Protein AF-A0A2M7SPW4-F1 (afdb_monomer)

Secondary structure (DSSP, 8-state):
-PPPP-EETTEE---BTTTB-HHHHHHHHHHHHHHHHHTT-TT--------SSTTHHHHHHHHHHHHHHTT--

pLDDT: mean 96.11, std 5.97, range [58.5, 98.81]

Foldseek 3Di:
DQDDFDADPPGTDDDPPPNPDLVNLLVSLLVVLVVCVVVVCAQEEDDFDFDDPPCRVVSSVSSVVSNVVSRHD

Nearest PDB structures (foldseek):
  4fym-assembly1_B  TM=4.726E-01  e=6.381E-01  Plasmodium falciparum
  4fym-assembly1_A  TM=4.615E-01  e=1.079E+00  Plasmodium falciparum
  7ce3-assembly1_D  TM=4.685E-01  e=1.079E+00  Homo sapiens
  6m3s-assembly1_B  TM=4.663E-01  e=1.599E+00  Xanthomonas campestris
  8grd-assembly1_B  TM=5.630E-01  e=4.878E+00  Homo sapiens

Sequence (73 aa):
MATAIHFGTDGWRGVIAEDYTFDSVRRCAQGFASYLLEKGNKGEWVVVGHDKRFSSEHFAAAVAEVLAANGLR

Radius of gyration: 12.42 Å; Cα contacts (8 Å, |Δi|>4): 63; chains: 1; bounding box: 27×25×32 Å

Mean predicted aligned error: 2.53 Å

Solvent-accessible surface area (backbone atoms only — not comparable to full-atom values): 4470 Å² total; per-residue (Å²): 130,82,84,85,86,66,72,54,96,90,46,70,82,64,51,78,77,75,65,39,35,74,67,50,47,37,53,50,30,46,53,51,42,52,53,40,48,76,72,65,47,68,63,38,80,64,90,82,79,70,68,90,57,88,64,27,66,58,53,40,49,48,30,50,52,44,30,46,76,70,46,34,70

Structure (mmCIF, N/CA/C/O backbone):
data_AF-A0A2M7SPW4-F1
#
_entry.id   AF-A0A2M7SPW4-F1
#
loop_
_atom_site.group_PDB
_atom_site.id
_atom_site.type_symbol
_atom_site.label_atom_id
_atom_site.label_alt_id
_atom_site.label_comp_id
_atom_site.label_asym_id
_atom_site.label_entity_id
_atom_site.label_seq_id
_atom_site.pdbx_PDB_ins_code
_atom_site.Cartn_x
_atom_site.Cartn_y
_atom_site.Cartn_z
_atom_site.occupancy
_atom_site.B_iso_or_equiv
_atom_site.auth_seq_id
_atom_site.auth_comp_id
_atom_site.auth_asym_id
_atom_site.auth_atom_id
_atom_site.pdbx_PDB_model_num
ATOM 1 N N . MET A 1 1 ? 12.867 -17.170 0.489 1.00 58.50 1 MET A N 1
ATOM 2 C CA . MET A 1 1 ? 12.646 -16.256 1.631 1.00 58.50 1 MET A CA 1
ATOM 3 C C . MET A 1 1 ? 11.917 -15.034 1.111 1.00 58.50 1 MET A C 1
ATOM 5 O O . MET A 1 1 ? 12.163 -14.673 -0.032 1.00 58.50 1 MET A O 1
ATOM 9 N N . ALA A 1 2 ? 11.008 -14.447 1.888 1.00 70.94 2 ALA A N 1
ATOM 10 C CA . ALA A 1 2 ? 10.306 -13.243 1.454 1.00 70.94 2 ALA A CA 1
ATOM 11 C C . ALA A 1 2 ? 11.289 -12.065 1.352 1.00 70.94 2 ALA A C 1
ATOM 13 O O . ALA A 1 2 ? 12.141 -11.911 2.228 1.00 70.94 2 ALA A O 1
ATOM 14 N N . THR A 1 3 ? 11.173 -11.244 0.305 1.00 80.12 3 THR A N 1
ATOM 15 C CA . THR A 1 3 ? 12.008 -10.047 0.129 1.00 80.12 3 THR A CA 1
ATOM 16 C C . THR A 1 3 ? 11.840 -9.114 1.329 1.00 80.12 3 THR A C 1
ATOM 18 O O . THR A 1 3 ? 10.717 -8.910 1.821 1.00 80.12 3 THR A O 1
ATOM 21 N N . ALA A 1 4 ? 12.958 -8.593 1.836 1.00 90.19 4 ALA A N 1
ATOM 22 C CA . ALA A 1 4 ? 12.967 -7.646 2.942 1.00 90.19 4 ALA A CA 1
ATOM 23 C C . ALA A 1 4 ? 12.402 -6.295 2.480 1.00 90.19 4 ALA A C 1
ATOM 25 O O . ALA A 1 4 ? 12.785 -5.779 1.434 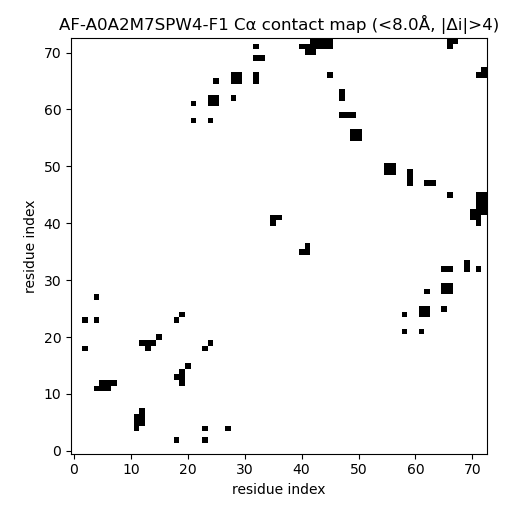1.00 90.19 4 ALA A O 1
ATOM 26 N N . ILE A 1 5 ? 11.474 -5.737 3.258 1.00 94.94 5 ILE A N 1
ATOM 27 C CA . ILE A 1 5 ? 10.852 -4.437 2.988 1.00 94.94 5 ILE A CA 1
ATOM 28 C C . ILE A 1 5 ? 11.559 -3.402 3.859 1.00 94.94 5 ILE A C 1
ATOM 30 O O . ILE A 1 5 ? 11.560 -3.522 5.085 1.00 94.94 5 ILE A O 1
ATOM 34 N N . HIS A 1 6 ? 12.140 -2.384 3.229 1.00 94.94 6 HIS A N 1
ATOM 35 C CA . HIS A 1 6 ? 12.869 -1.318 3.911 1.00 94.94 6 HIS A CA 1
ATOM 36 C C . HIS A 1 6 ? 12.176 0.027 3.692 1.00 94.94 6 HIS A C 1
ATOM 38 O O . HIS A 1 6 ? 12.144 0.553 2.581 1.00 94.94 6 HIS A O 1
ATOM 44 N N . PHE A 1 7 ? 11.623 0.591 4.765 1.00 96.19 7 PHE A N 1
ATOM 45 C CA . PHE A 1 7 ? 11.024 1.922 4.742 1.00 96.19 7 PHE A CA 1
ATOM 46 C C . PHE A 1 7 ? 12.116 2.991 4.850 1.00 96.19 7 PHE A C 1
ATOM 48 O O . PHE A 1 7 ? 12.897 2.993 5.801 1.00 96.19 7 PHE A O 1
ATOM 55 N N . GLY A 1 8 ? 12.170 3.889 3.868 1.00 96.00 8 GLY A N 1
ATOM 56 C CA . GLY A 1 8 ? 12.935 5.130 3.944 1.00 96.00 8 GLY A CA 1
ATOM 57 C C . GLY A 1 8 ? 12.110 6.254 4.575 1.00 96.00 8 GLY A C 1
ATOM 58 O O . GLY A 1 8 ? 11.050 6.019 5.153 1.00 96.00 8 GLY A O 1
ATOM 59 N N . THR A 1 9 ? 12.578 7.493 4.426 1.00 95.94 9 THR A N 1
ATOM 60 C CA . THR A 1 9 ? 11.934 8.679 5.018 1.00 95.94 9 THR A CA 1
ATOM 61 C C . THR A 1 9 ? 10.485 8.873 4.560 1.00 95.94 9 THR A C 1
ATOM 63 O O . THR A 1 9 ? 9.634 9.204 5.378 1.00 95.94 9 THR A O 1
ATOM 66 N N . ASP A 1 10 ? 10.191 8.600 3.282 1.00 94.62 10 ASP A N 1
ATOM 67 C CA . ASP A 1 10 ? 8.864 8.813 2.673 1.00 94.62 10 ASP A CA 1
ATOM 68 C C . ASP A 1 10 ? 8.185 7.495 2.279 1.00 94.62 10 ASP A C 1
ATOM 70 O O . ASP A 1 10 ? 7.580 7.372 1.212 1.00 94.62 10 ASP A O 1
ATOM 74 N N . GLY A 1 11 ? 8.337 6.470 3.111 1.00 96.06 11 GLY A N 1
ATOM 75 C CA . GLY A 1 11 ? 7.744 5.166 2.856 1.00 96.06 11 GLY A CA 1
ATOM 76 C C . GLY A 1 11 ? 8.697 4.182 2.183 1.00 96.06 11 GLY A C 1
ATOM 77 O O . GLY A 1 11 ? 9.920 4.321 2.217 1.00 96.06 11 GLY A O 1
ATOM 78 N N . TRP A 1 12 ? 8.122 3.146 1.582 1.00 96.81 12 TRP A N 1
ATOM 79 C CA . TRP A 1 12 ? 8.859 2.093 0.891 1.00 96.81 12 TRP A CA 1
ATOM 80 C C . TRP A 1 12 ? 8.811 2.290 -0.629 1.00 96.81 12 TRP A C 1
ATO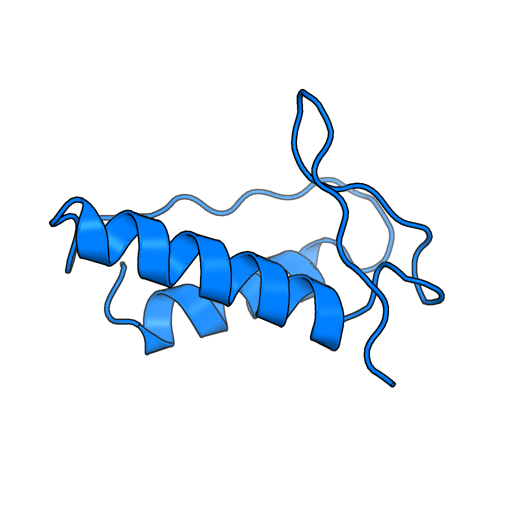M 82 O O . TRP A 1 12 ? 7.790 2.692 -1.190 1.00 96.81 12 TRP A O 1
ATOM 92 N N . ARG A 1 13 ? 9.933 2.011 -1.297 1.00 95.88 13 ARG A N 1
ATOM 93 C CA . ARG A 1 13 ? 10.101 2.095 -2.753 1.00 95.88 13 ARG A CA 1
ATOM 94 C C . ARG A 1 13 ? 10.694 0.783 -3.257 1.00 95.88 13 ARG A C 1
ATOM 96 O O . ARG A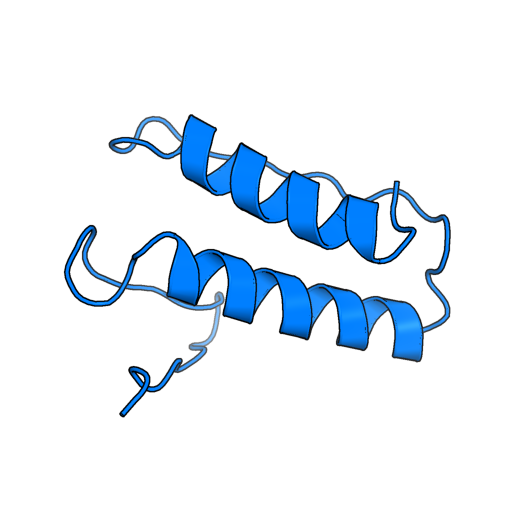 1 13 ? 11.499 0.179 -2.556 1.00 95.88 13 ARG A O 1
ATOM 103 N N . GLY A 1 14 ? 10.316 0.402 -4.471 1.00 93.94 14 GLY A N 1
ATOM 104 C CA . GLY A 1 14 ? 10.837 -0.770 -5.163 1.00 93.94 14 GLY A CA 1
ATOM 105 C C . GLY A 1 14 ? 10.640 -0.664 -6.676 1.00 93.94 14 GLY A C 1
ATOM 106 O O . GLY A 1 14 ? 9.942 0.227 -7.170 1.00 93.94 14 GLY A O 1
ATOM 107 N N . VAL A 1 15 ? 11.267 -1.576 -7.402 1.00 95.50 15 VAL A N 1
ATOM 108 C CA . VAL A 1 15 ? 11.129 -1.823 -8.831 1.00 95.50 15 VAL A CA 1
ATOM 109 C C . VAL A 1 15 ? 9.953 -2.774 -9.066 1.00 95.50 15 VAL A C 1
ATOM 111 O O . VAL A 1 15 ? 9.849 -3.850 -8.473 1.00 95.50 15 VAL A O 1
ATOM 114 N N . ILE A 1 16 ? 9.039 -2.369 -9.951 1.00 96.00 16 ILE A N 1
ATOM 115 C CA . ILE A 1 16 ? 7.856 -3.167 -10.297 1.00 96.00 16 ILE A CA 1
ATOM 116 C C . ILE A 1 16 ? 8.284 -4.543 -10.815 1.00 96.00 16 ILE A C 1
ATOM 118 O O . ILE A 1 16 ? 9.140 -4.637 -11.690 1.00 96.00 16 ILE A O 1
ATOM 122 N N . ALA A 1 17 ? 7.629 -5.583 -10.291 1.00 93.12 17 ALA A N 1
ATOM 123 C CA . ALA A 1 17 ? 7.858 -7.001 -10.586 1.00 93.12 17 ALA A CA 1
ATOM 124 C C . ALA A 1 17 ? 9.175 -7.606 -10.061 1.00 93.12 17 ALA A C 1
ATOM 126 O O . ALA A 1 17 ? 9.357 -8.815 -10.191 1.00 93.12 17 ALA A O 1
ATOM 127 N N . GLU A 1 18 ? 10.040 -6.821 -9.417 1.00 93.75 18 GLU A N 1
ATOM 128 C CA . GLU A 1 18 ? 11.212 -7.331 -8.699 1.00 93.75 18 GLU A CA 1
ATOM 129 C C . GLU A 1 18 ? 10.913 -7.410 -7.197 1.00 93.75 18 GLU A C 1
ATOM 131 O O . GLU A 1 18 ? 10.602 -8.478 -6.669 1.00 93.75 18 GLU A O 1
ATOM 136 N N . ASP A 1 19 ? 10.928 -6.270 -6.514 1.00 93.69 19 AS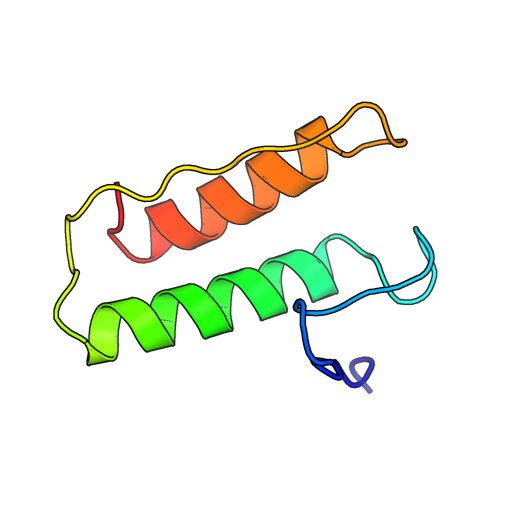P A N 1
ATOM 137 C CA . ASP A 1 19 ? 10.586 -6.144 -5.099 1.00 93.69 19 ASP A CA 1
ATOM 138 C C . ASP A 1 19 ? 9.253 -5.414 -4.892 1.00 93.69 19 ASP A C 1
ATOM 140 O O . ASP A 1 19 ? 8.595 -5.664 -3.886 1.00 93.69 19 ASP A O 1
ATOM 144 N N . TYR A 1 20 ? 8.789 -4.604 -5.852 1.00 95.94 20 TYR A N 1
ATOM 145 C CA . TYR A 1 20 ? 7.445 -4.023 -5.858 1.00 95.94 20 TYR A CA 1
ATOM 146 C C . TYR A 1 20 ? 6.447 -4.955 -6.557 1.00 95.94 20 TYR A C 1
ATOM 148 O O . TYR A 1 20 ? 6.121 -4.831 -7.742 1.00 95.94 20 TYR A O 1
ATOM 156 N N . THR A 1 21 ? 5.973 -5.934 -5.794 1.00 96.50 21 THR A N 1
ATOM 157 C CA . THR A 1 21 ? 5.001 -6.961 -6.198 1.00 96.50 21 THR A CA 1
ATOM 158 C C . THR A 1 21 ? 3.687 -6.827 -5.421 1.00 96.50 21 THR A C 1
ATOM 160 O O . THR A 1 21 ? 3.623 -6.162 -4.384 1.00 96.50 21 THR A O 1
ATOM 163 N N . PHE A 1 22 ? 2.629 -7.509 -5.871 1.00 97.38 22 PHE A N 1
ATOM 164 C CA . PHE A 1 22 ? 1.368 -7.563 -5.121 1.00 97.38 22 PHE A CA 1
ATOM 165 C C . PHE A 1 22 ? 1.542 -8.147 -3.713 1.00 97.38 22 PHE A C 1
ATOM 167 O O . PHE A 1 22 ? 0.912 -7.660 -2.779 1.00 97.38 22 PHE A O 1
ATOM 174 N N . ASP A 1 23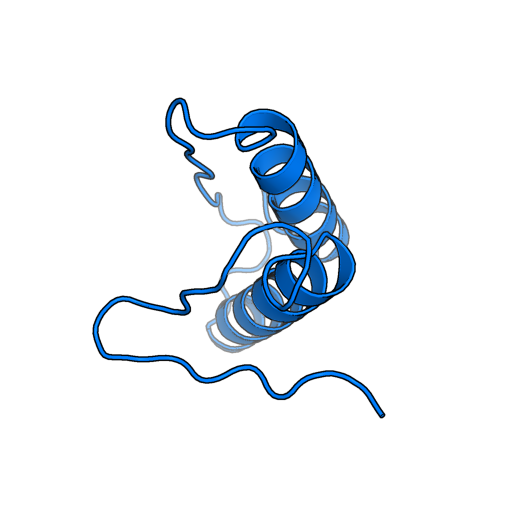 ? 2.404 -9.154 -3.542 1.00 97.06 23 ASP A N 1
ATOM 175 C CA . ASP A 1 23 ? 2.681 -9.752 -2.229 1.00 97.06 23 ASP A CA 1
ATOM 176 C C . ASP A 1 23 ? 3.303 -8.729 -1.271 1.00 97.06 23 ASP A C 1
ATOM 178 O O . ASP A 1 23 ? 2.787 -8.474 -0.184 1.00 97.06 23 ASP A O 1
ATOM 182 N N . SER A 1 24 ? 4.366 -8.058 -1.708 1.00 97.06 24 SER A N 1
ATOM 183 C CA . SER A 1 24 ? 5.040 -7.030 -0.912 1.00 97.06 24 SER A CA 1
ATOM 184 C C . SER A 1 24 ? 4.144 -5.826 -0.614 1.00 97.06 24 SER A C 1
ATOM 186 O O . SER A 1 24 ? 4.155 -5.328 0.509 1.00 97.06 24 SER A O 1
ATOM 188 N N . VAL A 1 25 ? 3.313 -5.390 -1.571 1.00 97.81 25 VAL A N 1
ATOM 189 C CA . VAL A 1 25 ? 2.348 -4.299 -1.359 1.00 97.81 25 VAL A CA 1
ATOM 190 C C . VAL A 1 25 ? 1.313 -4.694 -0.305 1.00 97.81 25 VAL A C 1
ATOM 192 O O . VAL A 1 25 ? 1.044 -3.910 0.605 1.00 97.81 25 VAL A O 1
ATOM 195 N N . ARG A 1 26 ? 0.787 -5.925 -0.356 1.00 98.44 26 ARG A N 1
ATOM 196 C CA . ARG A 1 26 ? -0.141 -6.434 0.665 1.00 98.44 26 ARG A CA 1
ATOM 197 C C . ARG A 1 26 ? 0.520 -6.572 2.033 1.00 98.44 26 ARG A C 1
ATOM 199 O O . ARG A 1 26 ? -0.100 -6.228 3.033 1.00 98.44 26 ARG A O 1
ATOM 206 N N . ARG A 1 27 ? 1.785 -6.999 2.098 1.00 97.94 27 ARG A N 1
ATOM 207 C CA . ARG A 1 27 ? 2.563 -7.047 3.352 1.00 97.94 27 ARG A CA 1
ATOM 208 C C . ARG A 1 27 ? 2.755 -5.653 3.957 1.00 97.94 27 ARG A C 1
ATOM 210 O O . ARG A 1 27 ? 2.557 -5.490 5.159 1.00 97.94 27 ARG A O 1
ATOM 217 N N . CYS A 1 28 ? 3.071 -4.649 3.138 1.00 97.88 28 CYS A N 1
ATOM 218 C CA . CYS A 1 28 ? 3.124 -3.249 3.568 1.00 97.88 28 CYS A CA 1
ATOM 219 C C . CYS A 1 28 ? 1.766 -2.765 4.093 1.00 97.88 28 CYS A C 1
ATOM 221 O O . CYS A 1 28 ? 1.695 -2.212 5.190 1.00 97.88 28 CYS A O 1
ATOM 223 N N . ALA A 1 29 ? 0.689 -3.014 3.342 1.00 98.50 29 ALA A N 1
ATOM 224 C CA . ALA A 1 29 ? -0.667 -2.638 3.734 1.00 98.50 29 ALA A CA 1
ATOM 225 C C . ALA A 1 29 ? -1.094 -3.310 5.044 1.00 98.50 29 ALA A C 1
ATOM 227 O O . ALA A 1 29 ? -1.681 -2.655 5.898 1.00 98.50 29 ALA A O 1
ATOM 228 N N . GLN A 1 30 ? -0.743 -4.583 5.243 1.00 98.62 30 GLN A N 1
ATOM 229 C CA . GLN A 1 30 ? -1.047 -5.306 6.474 1.00 98.62 30 GLN A CA 1
ATOM 230 C C . GLN A 1 30 ? -0.303 -4.711 7.672 1.00 98.62 30 GLN A C 1
ATOM 232 O O . GLN A 1 30 ? -0.899 -4.548 8.733 1.00 98.62 30 GLN A O 1
ATOM 237 N N . GLY A 1 31 ? 0.973 -4.348 7.511 1.00 98.12 31 GLY A N 1
ATOM 238 C CA . GLY A 1 31 ? 1.727 -3.656 8.559 1.00 98.12 31 GLY A CA 1
ATOM 239 C C . GLY A 1 31 ?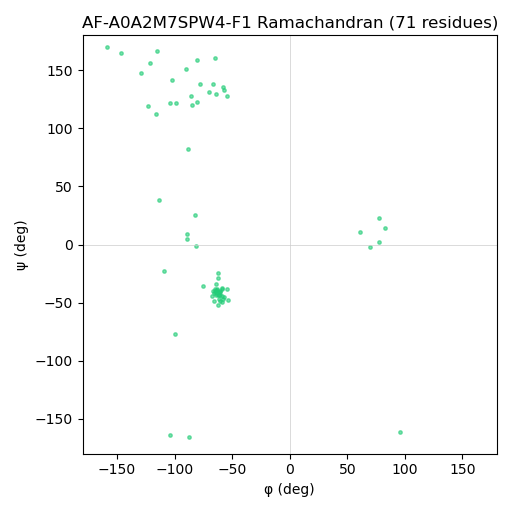 1.094 -2.314 8.935 1.00 98.12 31 GLY A C 1
ATOM 240 O O . GLY A 1 31 ? 0.933 -2.016 10.117 1.00 98.12 31 GLY A O 1
ATOM 241 N N . PHE A 1 32 ? 0.668 -1.533 7.938 1.00 98.19 32 PHE A N 1
ATOM 242 C CA . PHE A 1 32 ? -0.021 -0.264 8.174 1.00 98.19 32 PHE A CA 1
ATOM 243 C C . PHE A 1 32 ? -1.401 -0.453 8.822 1.00 98.19 32 PHE A C 1
ATOM 245 O O . PHE A 1 32 ? -1.745 0.281 9.744 1.00 98.19 32 PHE A O 1
ATOM 252 N N . ALA A 1 33 ? -2.160 -1.471 8.405 1.00 98.69 33 ALA A N 1
ATOM 253 C CA . ALA A 1 33 ? -3.434 -1.823 9.021 1.00 98.69 33 ALA A CA 1
ATOM 254 C C . ALA A 1 33 ? -3.253 -2.158 10.507 1.00 98.69 33 ALA A C 1
ATOM 256 O O . ALA A 1 33 ? -3.930 -1.576 11.350 1.00 98.69 33 ALA A O 1
ATOM 257 N N . SER A 1 34 ? -2.292 -3.028 10.838 1.00 98.69 34 SER A N 1
ATOM 258 C CA . SER A 1 34 ? -1.971 -3.371 12.227 1.00 98.69 34 SER A CA 1
ATOM 259 C C . SER A 1 34 ? -1.599 -2.133 13.043 1.00 98.69 34 SER A C 1
ATOM 261 O O . SER A 1 34 ? -2.139 -1.939 14.128 1.00 98.69 34 SER A O 1
ATOM 263 N N . TYR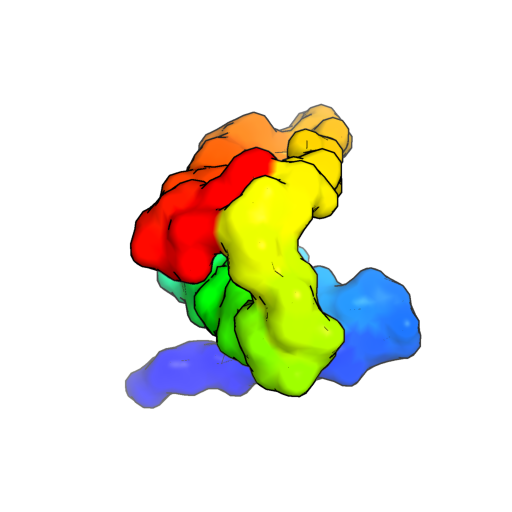 A 1 35 ? -0.761 -1.249 12.491 1.00 98.31 35 TYR A N 1
ATOM 264 C CA . TYR A 1 35 ? -0.401 0.015 13.136 1.00 98.31 35 TYR A CA 1
ATOM 265 C C . TYR A 1 35 ? -1.627 0.894 13.435 1.00 98.31 35 TYR A C 1
ATOM 267 O O . TYR A 1 35 ? -1.770 1.392 14.549 1.00 98.31 35 TYR A O 1
ATOM 275 N N . LEU A 1 36 ? -2.538 1.072 12.474 1.00 98.50 36 LEU A N 1
ATOM 276 C CA . LEU A 1 36 ? -3.758 1.861 12.680 1.00 98.50 36 LEU A CA 1
ATOM 277 C C . LEU A 1 36 ? -4.678 1.237 13.737 1.00 98.50 36 LEU A C 1
ATOM 279 O O . LEU A 1 36 ? -5.248 1.949 14.567 1.00 98.50 36 LEU A O 1
ATOM 283 N N . LEU A 1 37 ? -4.806 -0.090 13.750 1.00 98.31 37 LEU A N 1
ATOM 284 C CA . LEU A 1 37 ? -5.594 -0.789 14.764 1.00 98.31 37 LEU A CA 1
ATOM 285 C C . LEU A 1 37 ? -4.987 -0.633 16.165 1.00 98.31 37 LEU A C 1
ATOM 287 O O . LEU A 1 37 ? -5.727 -0.384 17.115 1.00 98.31 37 LEU A O 1
ATOM 291 N N . GLU A 1 38 ? -3.659 -0.695 16.300 1.00 98.50 38 GLU A N 1
ATOM 292 C CA . GLU A 1 38 ? -2.949 -0.419 17.560 1.00 98.50 38 GLU A CA 1
ATOM 293 C C . GLU A 1 38 ? -3.157 1.021 18.050 1.00 98.50 38 GLU A C 1
ATOM 295 O O . GLU A 1 38 ? -3.152 1.281 19.254 1.00 98.50 38 GLU A O 1
ATOM 300 N N . LYS A 1 39 ? -3.376 1.966 17.130 1.00 98.31 39 LYS A N 1
ATOM 301 C CA . LYS A 1 39 ? -3.732 3.357 17.446 1.00 98.31 39 LYS A CA 1
ATOM 302 C C . LYS A 1 39 ? -5.217 3.569 17.746 1.00 98.31 39 LYS A C 1
ATOM 304 O O . LYS A 1 39 ? -5.600 4.679 18.106 1.00 98.31 39 LYS A O 1
ATOM 309 N N . GLY A 1 40 ? -6.038 2.522 17.668 1.00 97.69 40 GLY A N 1
ATOM 310 C CA . GLY A 1 40 ? -7.466 2.587 17.970 1.00 97.69 40 GLY A CA 1
ATOM 311 C C . GLY A 1 40 ? -8.331 3.090 16.814 1.00 97.69 40 GLY A C 1
ATOM 312 O O . GLY A 1 40 ? -9.498 3.395 17.031 1.00 97.69 40 GLY A O 1
ATOM 313 N N . ASN A 1 41 ? -7.813 3.142 15.583 1.00 97.88 41 ASN A N 1
ATOM 314 C CA . ASN A 1 41 ? -8.535 3.641 14.403 1.00 97.88 41 ASN A CA 1
ATOM 315 C C . ASN A 1 41 ? -9.473 2.602 13.758 1.00 97.88 41 ASN A C 1
ATOM 317 O O . ASN A 1 41 ? -9.742 2.652 12.559 1.00 97.88 41 ASN A O 1
ATOM 321 N N . LYS A 1 42 ? -9.965 1.619 14.515 1.00 95.81 42 LYS A N 1
ATOM 322 C CA . LYS A 1 42 ? -10.850 0.587 13.961 1.00 95.81 42 LYS A CA 1
ATOM 323 C C . LYS A 1 42 ? -12.158 1.215 13.465 1.00 95.81 42 LYS A C 1
ATOM 325 O O . LYS A 1 42 ? -12.823 1.916 14.217 1.00 95.81 42 LYS A O 1
ATOM 330 N N . GLY A 1 43 ? -12.556 0.903 12.230 1.00 95.06 43 GLY A N 1
ATOM 331 C CA . GLY A 1 43 ? -13.762 1.454 11.607 1.00 95.06 43 GLY A CA 1
ATOM 332 C C . GLY A 1 43 ? -13.623 2.890 11.088 1.00 95.06 43 GLY A C 1
ATOM 333 O O . GLY A 1 43 ? -14.606 3.423 10.577 1.00 95.06 43 GLY A O 1
ATOM 334 N N . GLU A 1 44 ? -12.440 3.500 11.188 1.00 97.31 44 GLU A N 1
ATOM 335 C CA . GLU A 1 44 ? -12.146 4.801 10.584 1.00 97.31 44 GLU A CA 1
ATOM 336 C C . GLU A 1 44 ? -11.825 4.673 9.094 1.00 97.31 44 GLU A C 1
ATOM 338 O O . GLU A 1 44 ? -11.446 3.602 8.613 1.00 97.31 44 GLU A O 1
ATOM 343 N N . TRP A 1 45 ? -11.974 5.786 8.373 1.00 97.69 45 TRP A N 1
ATOM 344 C CA . TRP A 1 45 ? -11.700 5.858 6.941 1.00 97.69 45 TRP A CA 1
ATOM 345 C C . TRP A 1 45 ? -10.202 5.952 6.634 1.00 97.69 45 TRP A C 1
ATOM 347 O O . TRP A 1 45 ? -9.482 6.740 7.250 1.00 97.69 45 TRP A O 1
ATOM 357 N N . VAL A 1 46 ? -9.753 5.227 5.610 1.00 98.25 46 VAL A N 1
ATOM 358 C CA . VAL A 1 46 ? -8.406 5.308 5.044 1.00 98.25 46 VAL A CA 1
ATOM 359 C C . VAL A 1 46 ? -8.496 5.631 3.556 1.00 98.25 46 VAL A C 1
ATOM 361 O O . VAL A 1 46 ? -9.038 4.876 2.754 1.00 98.25 46 VAL A O 1
ATOM 364 N N . VAL A 1 47 ? -7.916 6.764 3.162 1.00 98.38 47 VAL A N 1
ATOM 365 C CA . VAL A 1 47 ? -7.886 7.181 1.756 1.00 98.38 47 VAL A CA 1
ATOM 366 C C . VAL A 1 47 ? -6.703 6.525 1.049 1.00 98.38 47 VAL A C 1
ATOM 368 O O . VAL A 1 47 ? -5.550 6.765 1.406 1.00 98.38 47 VAL A O 1
ATOM 371 N N . VAL A 1 48 ? -6.983 5.733 0.013 1.00 98.50 48 VAL A N 1
ATOM 372 C CA . VAL A 1 48 ? -5.964 5.126 -0.854 1.00 98.50 48 VAL A CA 1
ATOM 373 C C . VAL A 1 48 ? -5.922 5.877 -2.182 1.00 98.50 48 VAL A C 1
ATOM 375 O O . VAL A 1 48 ? -6.925 5.970 -2.885 1.00 98.50 48 VAL A O 1
ATOM 378 N N . GLY A 1 49 ? -4.753 6.416 -2.527 1.00 98.25 49 GLY A N 1
ATOM 379 C CA . GLY A 1 49 ? -4.507 7.115 -3.788 1.00 98.25 49 GLY A CA 1
ATOM 380 C C . GLY A 1 49 ? -3.389 6.457 -4.591 1.00 98.25 49 GLY A C 1
ATOM 381 O O . GLY A 1 49 ? -2.522 5.787 -4.032 1.00 98.25 49 GLY A O 1
ATOM 382 N N . HIS A 1 50 ? -3.396 6.666 -5.906 1.00 98.44 50 HIS A N 1
ATOM 383 C CA . HIS A 1 50 ? -2.346 6.188 -6.799 1.00 98.44 50 HIS A CA 1
ATOM 384 C C . HIS A 1 50 ? -2.113 7.147 -7.966 1.00 98.44 50 HIS A C 1
ATOM 386 O O . HIS A 1 50 ? -2.933 8.021 -8.246 1.00 98.44 50 HIS A O 1
ATOM 392 N N . ASP A 1 51 ? -0.990 6.974 -8.660 1.00 97.94 51 ASP A N 1
ATOM 393 C CA . ASP A 1 51 ? -0.644 7.753 -9.846 1.00 97.94 51 ASP A CA 1
ATOM 394 C C . ASP A 1 51 ? -0.841 6.952 -11.147 1.00 97.94 51 ASP A C 1
ATOM 396 O O . ASP A 1 51 ? -1.534 5.932 -11.175 1.00 97.94 51 ASP A O 1
ATOM 400 N N . LYS A 1 52 ? -0.247 7.434 -12.246 1.00 97.88 52 LYS A N 1
ATOM 401 C CA . LYS A 1 52 ? -0.339 6.834 -13.585 1.00 97.88 52 LYS A CA 1
ATOM 402 C C . LYS A 1 52 ? 0.735 5.779 -13.890 1.00 97.88 52 LYS A C 1
ATOM 404 O O . LYS A 1 52 ? 0.850 5.381 -15.048 1.00 97.88 52 LYS A O 1
ATOM 409 N N . ARG A 1 53 ? 1.548 5.341 -12.917 1.00 97.56 53 ARG A N 1
ATOM 410 C CA . ARG A 1 53 ? 2.524 4.265 -13.162 1.00 97.56 53 ARG A CA 1
ATOM 411 C C . ARG A 1 53 ? 1.819 2.949 -13.491 1.00 97.56 53 ARG A C 1
ATOM 413 O O . ARG A 1 53 ? 0.635 2.751 -13.219 1.00 97.56 53 ARG A O 1
ATOM 420 N N . PHE A 1 54 ? 2.574 2.053 -14.119 1.00 97.38 54 PHE A N 1
ATOM 421 C CA . PHE A 1 54 ? 2.068 0.762 -14.562 1.00 97.38 54 PHE A CA 1
ATOM 422 C C . PHE A 1 54 ? 1.426 -0.012 -13.403 1.00 97.38 54 PHE A C 1
ATOM 424 O O . PHE A 1 54 ? 2.044 -0.193 -12.356 1.00 97.38 54 PHE A O 1
ATOM 431 N N . SER A 1 55 ? 0.191 -0.477 -13.606 1.00 97.44 55 SER A N 1
ATOM 432 C C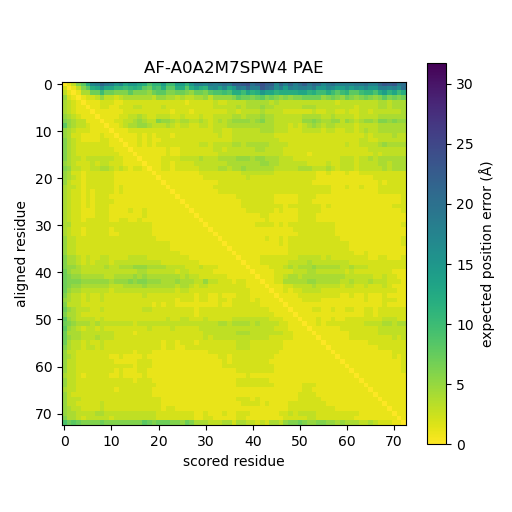A . SER A 1 55 ? -0.574 -1.272 -12.636 1.00 97.44 55 SER A CA 1
ATOM 433 C C . SER A 1 55 ? -0.861 -0.579 -11.288 1.00 97.44 55 SER A C 1
ATOM 435 O O . SER A 1 55 ? -1.353 -1.234 -10.367 1.00 97.44 55 SER A O 1
ATOM 437 N N . SER A 1 56 ? -0.613 0.732 -11.162 1.00 97.94 56 SER A N 1
ATOM 438 C CA . SER A 1 56 ? -0.853 1.508 -9.934 1.00 97.94 56 SER A CA 1
ATOM 439 C C . SER A 1 56 ? -2.291 1.381 -9.419 1.00 97.94 56 SER A C 1
ATOM 441 O O . SER A 1 56 ? -2.496 1.252 -8.214 1.00 97.94 56 SER A O 1
ATOM 443 N N . GLU A 1 57 ? -3.281 1.344 -10.316 1.00 98.50 57 GLU A N 1
ATOM 444 C CA . GLU A 1 57 ? -4.695 1.162 -9.950 1.00 98.50 57 GLU A CA 1
ATOM 445 C C . GLU A 1 57 ? -4.960 -0.197 -9.282 1.00 98.50 57 GLU A C 1
ATOM 447 O O . GLU A 1 57 ? -5.680 -0.283 -8.289 1.00 98.50 57 GLU A O 1
ATOM 452 N N . HIS A 1 58 ? -4.313 -1.261 -9.762 1.00 98.69 58 HIS A N 1
ATOM 453 C CA . HIS A 1 58 ? -4.453 -2.596 -9.186 1.00 98.69 58 HIS A CA 1
ATOM 454 C C . HIS A 1 58 ? -3.686 -2.729 -7.870 1.00 98.69 58 HIS A C 1
ATOM 456 O O . HIS A 1 58 ? -4.158 -3.396 -6.952 1.00 98.69 58 HIS A O 1
ATOM 462 N N . PHE A 1 59 ? -2.525 -2.080 -7.741 1.00 98.62 59 PHE A N 1
ATOM 463 C CA . PHE A 1 59 ? -1.815 -2.032 -6.463 1.00 98.62 59 PHE A CA 1
ATOM 464 C C . PHE A 1 59 ? -2.625 -1.283 -5.404 1.00 98.62 59 PHE A C 1
ATOM 466 O O . PHE A 1 59 ? -2.729 -1.761 -4.277 1.00 98.62 59 PHE A O 1
ATOM 473 N N . ALA A 1 60 ? -3.261 -0.167 -5.765 1.00 98.81 60 ALA A N 1
ATOM 474 C CA . ALA A 1 60 ? -4.163 0.552 -4.871 1.00 98.81 60 ALA A CA 1
ATOM 475 C C . ALA A 1 60 ? -5.366 -0.298 -4.452 1.00 98.81 60 ALA A C 1
ATOM 477 O O . ALA A 1 60 ? -5.685 -0.351 -3.265 1.00 98.81 60 ALA A O 1
ATOM 478 N N . ALA A 1 61 ? -5.985 -1.018 -5.393 1.00 98.81 61 ALA A N 1
ATOM 479 C CA . ALA A 1 61 ? -7.054 -1.961 -5.076 1.00 98.81 61 ALA A CA 1
ATOM 480 C C . ALA A 1 61 ? -6.581 -3.044 -4.089 1.00 98.81 61 ALA A C 1
ATOM 482 O O . ALA A 1 61 ? -7.249 -3.289 -3.090 1.00 98.81 61 ALA A O 1
ATOM 483 N N . ALA A 1 62 ? -5.389 -3.616 -4.290 1.00 98.81 62 ALA A N 1
ATOM 484 C CA . ALA A 1 62 ? -4.820 -4.614 -3.382 1.00 98.81 62 ALA A CA 1
ATOM 485 C C . ALA A 1 62 ? -4.533 -4.064 -1.972 1.00 98.81 62 ALA A C 1
ATOM 487 O O . ALA A 1 62 ? -4.677 -4.789 -0.988 1.00 98.81 62 ALA A O 1
ATOM 488 N N . VAL A 1 63 ? -4.141 -2.791 -1.852 1.00 98.81 63 VAL A N 1
ATOM 489 C CA . VAL A 1 63 ? -4.016 -2.114 -0.550 1.00 98.81 63 VAL A CA 1
ATOM 490 C C . VAL A 1 63 ? -5.389 -1.964 0.105 1.00 98.81 63 VAL A C 1
ATOM 492 O O . VAL A 1 63 ? -5.547 -2.328 1.269 1.00 98.81 63 VAL A O 1
ATOM 495 N N . ALA A 1 64 ? -6.385 -1.476 -0.639 1.00 98.75 64 ALA A N 1
ATOM 496 C CA . ALA A 1 64 ? -7.744 -1.288 -0.137 1.00 98.75 64 ALA A CA 1
ATOM 497 C C . ALA A 1 64 ? -8.383 -2.610 0.327 1.00 98.75 64 ALA A C 1
ATOM 499 O O . ALA A 1 64 ? -8.993 -2.644 1.391 1.00 98.75 64 ALA A O 1
ATOM 500 N N . GLU A 1 65 ? -8.177 -3.710 -0.407 1.00 98.69 65 GLU A N 1
ATOM 501 C CA . GLU A 1 65 ? -8.604 -5.063 -0.015 1.00 98.69 65 GLU A CA 1
ATOM 502 C C . GLU A 1 65 ? -8.081 -5.445 1.376 1.00 98.69 65 GLU A C 1
ATOM 504 O O . GLU A 1 65 ? -8.843 -5.909 2.225 1.00 98.69 65 GLU A O 1
ATOM 509 N N . VAL A 1 66 ? -6.786 -5.231 1.629 1.00 98.81 66 VAL A N 1
ATOM 510 C CA . VAL A 1 66 ? -6.158 -5.570 2.915 1.00 98.81 66 VAL A CA 1
ATOM 511 C C . VAL A 1 66 ? -6.688 -4.684 4.039 1.00 98.81 66 VAL A C 1
ATOM 513 O O . VAL A 1 66 ? -7.005 -5.190 5.116 1.00 98.81 66 VAL A O 1
ATOM 516 N N . LEU A 1 67 ? -6.814 -3.377 3.806 1.00 98.75 67 LEU A N 1
ATOM 517 C CA . LEU A 1 67 ? -7.346 -2.444 4.803 1.00 98.75 67 LEU A CA 1
ATOM 518 C C . LEU A 1 67 ? -8.797 -2.795 5.171 1.00 98.75 67 LEU A C 1
ATOM 520 O O . LEU A 1 67 ? -9.114 -2.931 6.355 1.00 98.75 67 LEU A O 1
ATOM 524 N N . ALA A 1 68 ? -9.643 -3.046 4.169 1.00 98.44 68 ALA A N 1
ATOM 525 C CA . ALA A 1 68 ? -11.033 -3.451 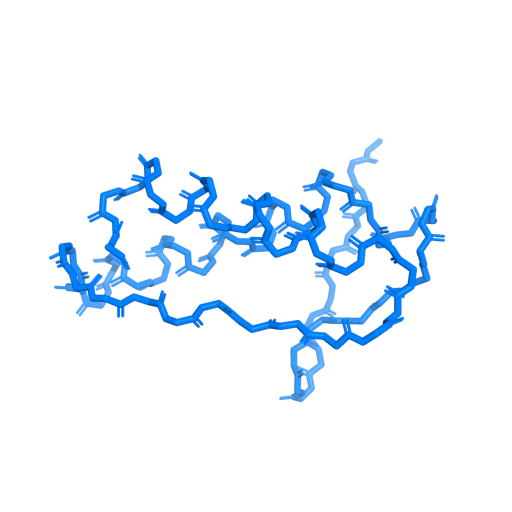4.361 1.00 98.44 68 ALA A CA 1
ATOM 526 C C . ALA A 1 68 ? -11.149 -4.790 5.107 1.00 98.44 68 ALA A C 1
ATOM 528 O O . ALA A 1 68 ? -11.959 -4.921 6.025 1.00 98.44 68 ALA A O 1
ATOM 529 N N . ALA A 1 69 ? -10.293 -5.768 4.787 1.00 98.50 69 ALA A N 1
ATOM 530 C CA . ALA A 1 69 ? -10.246 -7.054 5.486 1.00 98.50 69 ALA A CA 1
ATOM 531 C C . ALA A 1 69 ? -9.868 -6.923 6.976 1.00 98.50 69 ALA A C 1
ATOM 533 O O . ALA A 1 69 ? -10.247 -7.767 7.786 1.00 98.50 69 ALA A O 1
ATOM 534 N N . ASN A 1 70 ? -9.167 -5.850 7.351 1.00 98.56 70 ASN A N 1
ATOM 535 C CA . ASN A 1 70 ? -8.823 -5.524 8.737 1.00 98.56 70 ASN A CA 1
ATOM 536 C C . ASN A 1 70 ? -9.890 -4.651 9.438 1.00 98.56 70 ASN A C 1
ATOM 538 O O . ASN A 1 70 ? -9.708 -4.257 10.591 1.00 98.56 70 ASN A O 1
ATOM 542 N N . GLY A 1 71 ? -11.024 -4.372 8.786 1.00 97.44 71 GLY A N 1
ATOM 543 C CA . GLY A 1 71 ? -12.125 -3.592 9.362 1.00 97.44 71 GLY A CA 1
ATOM 544 C C . GLY A 1 71 ? -11.881 -2.080 9.382 1.00 97.44 71 GLY A C 1
ATOM 545 O O . GLY A 1 71 ? -12.472 -1.380 10.209 1.00 97.44 71 GLY A O 1
ATOM 546 N N . LEU A 1 72 ? -11.005 -1.588 8.505 1.00 98.00 72 LEU A N 1
ATOM 547 C CA . LEU A 1 72 ? -10.853 -0.168 8.185 1.00 98.00 72 LEU A CA 1
ATOM 548 C C . LEU A 1 72 ? -11.784 0.178 7.011 1.00 98.00 72 LEU A C 1
ATOM 550 O O . LEU A 1 72 ? -12.118 -0.703 6.217 1.00 98.00 72 LEU A O 1
ATOM 554 N N . ARG A 1 73 ? -12.253 1.425 6.935 1.00 93.56 73 ARG A N 1
ATOM 555 C CA . ARG A 1 73 ? -13.228 1.874 5.928 1.00 93.56 73 ARG A CA 1
ATOM 556 C C . ARG A 1 73 ? -12.587 2.594 4.756 1.00 93.56 73 ARG A C 1
ATOM 558 O O . ARG A 1 73 ? -11.573 3.287 4.973 1.00 93.56 73 ARG A O 1
#